Protein AF-A0A168Q2N9-F1 (afdb_monomer_lite)

pLDDT: mean 88.11, std 13.6, range [39.81, 97.75]

Secondary structure (DSSP, 8-state):
-HHHHHHHHHHHHHHHHHHHHHHHHHHHHHHHHHHHHT-SSHHHHHHHHHHHHHHHHTT-TTTSSHHHHHHHHHHHHHHHT-SSHHHHHHHHHHHHHHHHHHHHHHHHHHHHHHT-TTS-HHHHHHHHHHHHHHHHHHHHHHTT-

InterPro domains:
  IPR016024 Armadillo-type fold [SSF48371] (35-139)
  IPR019451 RNA polymerase II assembly factor Rtp1, C-terminal [PF10363] (30-141)
  IPR021133 HEAT, type 2 [PS50077] (72-110)
  IPR039600 TANGO6/Rtp1 [PTHR20959] (22-145)

Radius of gyration: 19.36 Å; chains: 1; bounding box: 58×35×47 Å

Sequence (145 aa):
LAITSYLSAQTMSGMKQTSGTSLEASKEKYRDAMKSLQDDLLPIRAHGMGMLKEMALAKDPLVSSGDGLDQLLDIFVRLVQDEDSYIYLNAVKGLSAMTDAYGNQIIKKLGDIYCDDKQKLDNRLRIGEALLQTIQRCGDALGKY

Foldseek 3Di:
DVVVVVVVVVVVVVVVVVVVVLVVVVVVLLVCLVVQCPDPDLVSVLVSLVSLLVCCVVCPVQQVDDPNVVVNLVVLLVQCQDPDPSSNVSSLVSLLSCLVRCVVVNLVVLVVVLPDPVDDPSSNVSSVVSNVSSVVSVVVVVVVD

Organism: NCBI:txid747725

Structure (mmCIF, N/CA/C/O backbone):
data_AF-A0A168Q2N9-F1
#
_entry.id   AF-A0A168Q2N9-F1
#
loop_
_atom_site.group_PDB
_atom_site.id
_atom_site.type_symbol
_atom_site.label_atom_id
_atom_site.label_alt_id
_atom_site.label_comp_id
_atom_site.label_asym_id
_atom_site.label_entity_id
_atom_site.label_seq_id
_atom_site.pdbx_PDB_ins_code
_atom_site.Cartn_x
_atom_site.Cartn_y
_atom_site.Cartn_z
_atom_site.occupancy
_atom_site.B_iso_or_equiv
_atom_site.auth_seq_id
_atom_site.auth_comp_id
_atom_site.auth_asym_id
_atom_site.auth_atom_id
_atom_site.pdbx_PDB_model_num
ATOM 1 N N . LEU A 1 1 ? -45.591 -0.885 29.416 1.00 57.22 1 LEU A N 1
ATOM 2 C CA . LEU A 1 1 ? -45.117 -1.252 28.058 1.00 57.22 1 LEU A CA 1
ATOM 3 C C . LEU A 1 1 ? -44.627 -0.052 27.231 1.00 57.22 1 LEU A C 1
ATOM 5 O O . LEU A 1 1 ? -43.678 -0.232 26.487 1.00 57.22 1 LEU A O 1
ATOM 9 N N . ALA A 1 2 ? -45.174 1.166 27.384 1.00 57.50 2 ALA A N 1
ATOM 10 C CA . ALA A 1 2 ? -44.758 2.338 26.586 1.00 57.50 2 ALA A CA 1
ATOM 11 C C . ALA A 1 2 ? -43.416 2.999 26.996 1.00 57.50 2 ALA A C 1
ATOM 13 O O . ALA A 1 2 ? -42.781 3.668 26.189 1.00 57.50 2 ALA A O 1
ATOM 14 N N . ILE A 1 3 ? -42.952 2.816 28.237 1.00 57.78 3 ILE A N 1
ATOM 15 C CA . ILE A 1 3 ? -41.708 3.451 28.723 1.00 57.78 3 ILE A CA 1
ATOM 16 C C . ILE A 1 3 ? -40.467 2.785 28.095 1.00 57.78 3 ILE A C 1
ATOM 18 O O . ILE A 1 3 ? -39.502 3.456 27.738 1.00 57.78 3 ILE A O 1
ATOM 22 N N . THR A 1 4 ? -40.518 1.470 27.871 1.00 62.56 4 THR A N 1
ATOM 23 C CA . THR A 1 4 ? -39.416 0.693 27.281 1.00 62.56 4 THR A CA 1
ATOM 24 C C . THR A 1 4 ? -39.200 1.008 25.793 1.00 62.56 4 THR A C 1
ATOM 26 O O . THR A 1 4 ? -38.063 0.986 25.320 1.00 62.56 4 THR A O 1
ATOM 29 N N . SER A 1 5 ? -40.256 1.361 25.047 1.00 60.12 5 SER A N 1
ATOM 30 C CA . SER A 1 5 ? -40.152 1.733 23.625 1.00 60.12 5 SER A CA 1
ATOM 31 C C . SER A 1 5 ? -39.552 3.127 23.412 1.00 60.12 5 SER A C 1
ATOM 33 O O . SER A 1 5 ? -38.835 3.351 22.443 1.00 60.12 5 SER A O 1
ATOM 35 N N . TYR A 1 6 ? -39.796 4.068 24.328 1.00 62.62 6 TYR A N 1
ATOM 36 C CA . TYR A 1 6 ? -39.214 5.412 24.250 1.00 62.62 6 TYR A CA 1
ATOM 37 C C . TYR A 1 6 ? -37.720 5.423 24.582 1.00 62.62 6 TYR A C 1
ATOM 39 O O . TYR A 1 6 ? -36.940 6.073 23.885 1.00 62.62 6 TYR A O 1
ATOM 47 N N . LEU A 1 7 ? -37.311 4.667 25.606 1.00 62.97 7 LEU A N 1
ATOM 48 C CA . LEU A 1 7 ? -35.903 4.575 25.992 1.00 62.97 7 LEU A CA 1
ATOM 49 C C . LEU A 1 7 ? -35.063 3.909 24.890 1.00 62.97 7 LEU A C 1
ATOM 51 O O . LEU A 1 7 ? -33.977 4.381 24.574 1.00 62.97 7 LEU A O 1
ATOM 55 N N . SER A 1 8 ? -35.600 2.864 24.250 1.00 64.62 8 SER A N 1
ATOM 56 C CA . SER A 1 8 ? -34.954 2.203 23.107 1.00 64.62 8 SER A CA 1
ATOM 57 C C . SER A 1 8 ? -34.905 3.084 21.852 1.00 64.62 8 SER A C 1
ATOM 59 O O . SER A 1 8 ? -33.919 3.055 21.123 1.00 64.62 8 SER A O 1
ATOM 61 N N . ALA A 1 9 ? -35.914 3.923 21.603 1.00 65.19 9 ALA A N 1
ATOM 62 C CA . ALA A 1 9 ? -35.878 4.878 20.495 1.00 65.19 9 ALA A CA 1
ATOM 63 C C . ALA A 1 9 ? -34.828 5.990 20.699 1.00 65.19 9 ALA A C 1
ATOM 65 O O . ALA A 1 9 ? -34.137 6.360 19.749 1.00 65.19 9 ALA A O 1
ATOM 66 N N . GLN A 1 10 ? -34.661 6.494 21.929 1.00 62.81 10 GLN A N 1
ATOM 67 C CA . GLN A 1 10 ? -33.639 7.501 22.244 1.00 62.81 10 GLN A CA 1
ATOM 68 C C . GLN A 1 10 ? -32.216 6.936 22.159 1.00 62.81 10 GLN A C 1
ATOM 70 O O . GLN A 1 10 ? -31.342 7.593 21.591 1.00 62.81 10 GLN A O 1
ATOM 75 N N . THR A 1 11 ? -31.980 5.712 22.645 1.00 64.19 11 THR A N 1
ATOM 76 C CA . THR A 1 11 ? -30.665 5.063 22.515 1.00 64.19 11 THR A CA 1
ATOM 77 C C . THR A 1 11 ? -30.327 4.759 21.057 1.00 64.19 11 THR A C 1
ATOM 79 O O . THR A 1 11 ? -29.204 5.022 20.629 1.00 64.19 11 THR A O 1
ATOM 82 N N . MET A 1 12 ? -31.299 4.309 20.254 1.00 60.88 12 MET A N 1
ATOM 83 C CA . MET A 1 12 ? -31.110 4.106 18.813 1.00 60.88 12 MET A CA 1
ATOM 84 C C . MET A 1 12 ? -30.844 5.415 18.060 1.00 60.88 12 MET A C 1
ATOM 86 O O . MET A 1 12 ? -29.996 5.431 17.172 1.00 60.88 12 MET A O 1
ATOM 90 N N . SER A 1 13 ? -31.519 6.516 18.409 1.00 61.09 13 SER A N 1
ATOM 91 C CA . SER A 1 13 ? -31.282 7.822 17.779 1.00 61.09 13 SER A CA 1
ATOM 92 C C . SER A 1 13 ? -29.897 8.383 18.117 1.00 61.09 13 SER A C 1
ATOM 94 O O . SER A 1 13 ? -29.216 8.883 17.223 1.00 61.09 13 SER A O 1
ATOM 96 N N . GLY A 1 14 ? -29.451 8.246 19.373 1.00 59.66 14 GLY A N 1
ATOM 97 C CA . GLY A 1 14 ? -28.106 8.642 19.804 1.00 59.66 14 GLY A CA 1
ATOM 98 C C . GLY A 1 14 ? -27.009 7.822 19.121 1.00 59.66 14 GLY A C 1
ATOM 99 O O . GLY A 1 14 ? -26.087 8.395 18.547 1.00 59.66 14 GLY A O 1
ATOM 100 N N . MET A 1 15 ? -27.153 6.492 19.074 1.00 59.94 15 MET A N 1
ATOM 101 C CA . MET A 1 15 ? -26.206 5.616 18.369 1.00 59.94 15 MET A CA 1
ATOM 102 C C . MET A 1 15 ? -26.124 5.930 16.875 1.00 59.94 15 MET A C 1
ATOM 104 O O . MET A 1 15 ? -25.019 5.989 16.342 1.00 59.94 15 MET A O 1
ATOM 108 N N . LYS A 1 16 ? -27.256 6.199 16.207 1.00 57.72 16 LYS A N 1
ATOM 109 C CA . LYS A 1 16 ? -27.277 6.532 14.773 1.00 57.72 16 LYS A CA 1
ATOM 110 C C . LYS A 1 16 ? -26.554 7.852 14.476 1.00 57.72 16 LYS A C 1
ATOM 112 O O . LYS A 1 16 ? -25.831 7.934 13.484 1.00 57.72 16 LYS A O 1
ATOM 117 N N . GLN A 1 17 ? -26.702 8.854 15.348 1.00 58.97 17 GLN A N 1
ATOM 118 C CA . GLN A 1 17 ? -26.008 10.142 15.240 1.00 58.97 17 GLN A CA 1
ATOM 119 C C . GLN A 1 17 ? -24.493 10.002 15.443 1.00 58.97 17 GLN A C 1
ATOM 121 O O . GLN A 1 17 ? -23.733 10.514 14.626 1.00 58.97 17 GLN A O 1
ATOM 126 N N . THR A 1 18 ? -24.045 9.258 16.460 1.00 60.19 18 THR A N 1
ATOM 127 C CA . THR A 1 18 ? -22.612 9.033 16.728 1.00 60.19 18 THR A CA 1
ATOM 128 C C . THR A 1 18 ? -21.935 8.190 15.642 1.00 60.19 18 THR A C 1
ATOM 130 O O . THR A 1 18 ? -20.803 8.471 15.254 1.00 60.19 18 THR A O 1
ATOM 133 N N . SER A 1 19 ? -22.625 7.186 15.088 1.00 61.47 19 SER A N 1
ATOM 134 C CA . SER A 1 19 ? -22.094 6.411 13.958 1.00 61.47 19 SER A CA 1
ATOM 135 C C . SER A 1 19 ? -22.023 7.223 12.659 1.00 61.47 19 SER A C 1
ATOM 137 O O . SER A 1 19 ? -21.097 7.039 11.872 1.00 61.47 19 SER A O 1
ATOM 139 N N . GLY A 1 20 ? -22.969 8.146 12.442 1.00 65.19 20 GLY A N 1
ATOM 140 C CA . GLY A 1 20 ? -22.981 9.025 11.271 1.00 65.19 20 GLY A CA 1
ATOM 141 C C . GLY A 1 20 ? -21.834 10.035 11.282 1.00 65.19 20 GLY A C 1
ATOM 142 O O . GLY A 1 20 ? -21.166 10.205 10.268 1.00 65.19 20 GLY A O 1
ATOM 143 N N . THR A 1 21 ? -21.546 10.651 12.432 1.00 75.19 21 THR A N 1
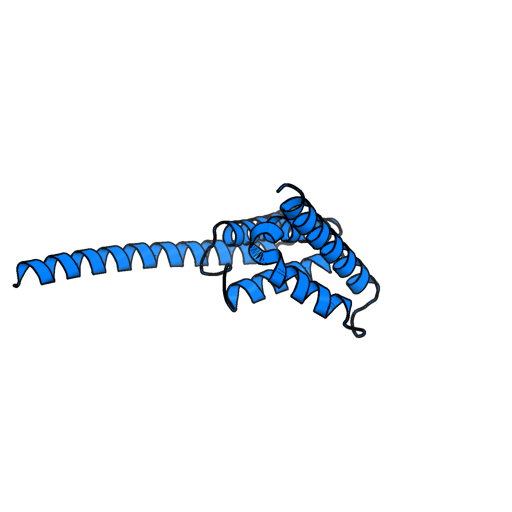ATOM 144 C CA . THR A 1 21 ? -20.426 11.600 12.558 1.00 75.19 21 THR A CA 1
ATOM 145 C C . THR A 1 21 ? -19.066 10.917 12.436 1.00 75.19 21 THR A C 1
ATOM 147 O O . THR A 1 21 ? -18.169 11.465 11.798 1.00 75.19 21 THR A O 1
ATOM 150 N N . SER A 1 22 ? -18.915 9.706 12.984 1.00 83.06 22 SER A N 1
ATOM 151 C CA . SER A 1 22 ? -17.669 8.938 12.869 1.00 83.06 22 SER A CA 1
ATOM 152 C C . SER A 1 22 ? -17.359 8.546 11.423 1.00 83.06 22 SER A C 1
ATOM 154 O O . SER A 1 22 ? -16.210 8.639 11.005 1.00 83.06 22 SER A O 1
ATOM 156 N N . LEU A 1 23 ? -18.366 8.126 10.650 1.00 87.88 23 LEU A N 1
ATOM 157 C CA . LEU A 1 23 ? -18.164 7.729 9.256 1.00 87.88 23 LEU A CA 1
ATOM 158 C C . LEU A 1 23 ? -17.815 8.925 8.361 1.00 87.88 23 LEU A C 1
ATOM 160 O O . LEU A 1 23 ? -16.971 8.801 7.476 1.00 87.88 23 LEU A O 1
ATOM 164 N N . GLU A 1 24 ? -18.447 10.080 8.579 1.00 90.75 24 GLU A N 1
ATOM 165 C CA . GLU A 1 24 ? -18.114 11.300 7.834 1.00 90.75 24 GLU A CA 1
ATOM 166 C C . GLU A 1 24 ? -16.681 11.768 8.125 1.00 90.75 24 GLU A C 1
ATOM 168 O O . GLU A 1 24 ? -15.952 12.095 7.190 1.00 90.75 24 GLU A O 1
ATOM 173 N N . ALA A 1 25 ? -16.224 11.683 9.379 1.00 91.81 25 ALA A N 1
ATOM 174 C CA . ALA A 1 25 ? -14.833 11.971 9.730 1.00 91.81 25 ALA A CA 1
ATOM 175 C C . ALA A 1 25 ? -13.840 11.014 9.037 1.00 91.81 25 ALA A C 1
ATOM 177 O O . ALA A 1 25 ? -12.812 11.455 8.519 1.00 91.81 25 ALA A O 1
ATOM 178 N N . SER A 1 26 ? -14.155 9.715 8.963 1.00 94.19 26 SER A N 1
ATOM 179 C CA . SER A 1 26 ? -13.346 8.736 8.219 1.00 94.19 26 SER A CA 1
ATOM 180 C C . SER A 1 26 ? -13.265 9.066 6.726 1.00 94.19 26 SER A C 1
ATOM 182 O O . SER A 1 26 ? -12.188 8.992 6.133 1.00 94.19 26 SER A O 1
ATOM 184 N N . LYS A 1 27 ? -14.380 9.477 6.105 1.00 95.25 27 LYS A N 1
ATOM 185 C CA . LYS A 1 27 ? -14.403 9.895 4.693 1.00 95.25 27 LYS A CA 1
ATOM 186 C C . LYS A 1 27 ? -13.583 11.156 4.451 1.00 95.25 27 LYS A C 1
ATOM 188 O O . LYS A 1 27 ? -12.872 11.226 3.451 1.00 95.25 27 LYS A O 1
ATOM 193 N N . GLU A 1 28 ? -13.676 12.139 5.342 1.00 96.19 28 GLU A N 1
ATOM 194 C CA . GLU A 1 28 ? -12.884 13.365 5.256 1.00 96.19 28 GLU A CA 1
ATOM 195 C C . GLU A 1 28 ? -11.390 13.050 5.353 1.00 96.19 28 GLU A C 1
ATOM 197 O O . GLU A 1 28 ? -10.634 13.420 4.453 1.00 96.19 28 GLU A O 1
ATOM 202 N N . LYS A 1 29 ? -10.983 12.254 6.353 1.00 96.00 29 LYS A N 1
ATOM 203 C CA . LYS A 1 29 ? -9.588 11.815 6.504 1.00 96.00 29 LYS A CA 1
ATOM 204 C C . LYS A 1 29 ? -9.100 11.050 5.272 1.00 96.00 29 LYS A C 1
ATOM 206 O O . LYS A 1 29 ? -7.990 11.300 4.805 1.00 96.00 29 LYS A O 1
ATOM 211 N N . TYR A 1 30 ? -9.920 10.159 4.710 1.00 96.56 30 TYR A N 1
ATOM 212 C CA . TYR A 1 30 ? -9.582 9.442 3.479 1.00 96.56 30 TYR A CA 1
ATOM 213 C C . TYR A 1 30 ? -9.389 10.397 2.297 1.00 96.56 30 TYR A C 1
ATOM 215 O O . TYR A 1 30 ? -8.393 10.308 1.581 1.00 96.56 30 TYR A O 1
ATOM 223 N N . ARG A 1 31 ? -10.313 11.344 2.100 1.00 97.06 31 ARG A N 1
ATOM 224 C CA . ARG A 1 31 ? -10.233 12.338 1.022 1.00 97.06 31 ARG A CA 1
ATOM 225 C C . ARG A 1 31 ? -8.967 13.182 1.139 1.00 97.06 31 ARG A C 1
ATOM 227 O O . ARG A 1 31 ? -8.297 13.413 0.134 1.00 97.06 31 ARG A O 1
ATOM 234 N N . ASP A 1 32 ? -8.633 13.611 2.348 1.00 97.62 32 ASP A N 1
ATOM 235 C CA . ASP A 1 32 ? -7.431 14.395 2.601 1.00 97.62 32 ASP A CA 1
ATOM 236 C C . ASP A 1 32 ? -6.168 13.564 2.326 1.00 97.62 32 ASP A C 1
ATOM 238 O O . ASP A 1 32 ? -5.243 14.059 1.683 1.00 97.62 32 ASP A O 1
ATOM 242 N N . ALA A 1 33 ? -6.167 12.273 2.686 1.00 97.38 33 ALA A N 1
ATOM 243 C CA . ALA A 1 33 ? -5.072 11.353 2.371 1.00 97.38 33 ALA A CA 1
ATOM 244 C C . ALA A 1 33 ? -4.859 11.228 0.854 1.00 97.38 33 ALA A C 1
ATOM 246 O O . ALA A 1 33 ? -3.733 11.320 0.361 1.00 97.38 33 ALA A O 1
ATOM 247 N N . MET A 1 34 ? -5.956 11.062 0.108 1.00 97.38 34 MET A N 1
ATOM 248 C CA . MET A 1 34 ? -5.936 10.963 -1.351 1.00 97.38 34 MET A CA 1
ATOM 249 C C . MET A 1 34 ? -5.474 12.263 -2.011 1.00 97.38 34 MET A C 1
ATOM 251 O O . MET A 1 34 ? -4.744 12.210 -2.997 1.00 97.38 34 MET A O 1
ATOM 255 N N . LYS A 1 35 ? -5.848 13.421 -1.455 1.00 97.75 35 LYS A N 1
ATOM 256 C CA . LYS A 1 35 ? -5.353 14.722 -1.918 1.00 97.75 35 LYS A CA 1
ATOM 257 C C . LYS A 1 35 ? -3.847 14.850 -1.691 1.00 97.75 35 LYS A C 1
ATOM 259 O O . LYS A 1 35 ? -3.136 15.237 -2.609 1.00 97.75 35 LYS A O 1
ATOM 264 N N . SER A 1 36 ? -3.355 14.482 -0.507 1.00 97.31 36 SER A N 1
ATOM 265 C CA . SER A 1 36 ? -1.919 14.504 -0.204 1.00 97.31 36 SER A CA 1
ATOM 266 C C . SER A 1 36 ? -1.112 13.572 -1.113 1.00 97.31 36 SER A C 1
ATOM 268 O O . SER A 1 36 ? -0.027 13.941 -1.542 1.00 97.31 36 SER A O 1
ATOM 270 N N . LEU A 1 37 ? -1.642 12.395 -1.465 1.00 95.50 37 LEU A N 1
ATOM 271 C CA . LEU A 1 37 ? -0.995 11.458 -2.396 1.00 95.50 37 LEU A CA 1
ATOM 272 C C . LEU A 1 37 ? -0.776 12.014 -3.811 1.00 95.50 37 LEU A C 1
ATOM 274 O O . LEU A 1 37 ? 0.100 11.514 -4.518 1.00 95.50 37 LEU A O 1
ATOM 278 N N . GLN A 1 38 ? -1.579 12.999 -4.217 1.00 94.81 38 GLN A N 1
ATOM 279 C CA . GLN A 1 38 ? -1.523 13.650 -5.529 1.00 94.81 38 GLN A CA 1
ATOM 280 C C . GLN A 1 38 ? -0.683 14.935 -5.529 1.00 94.81 38 GLN A C 1
ATOM 282 O O . GLN A 1 38 ? -0.608 15.598 -6.557 1.00 94.81 38 GLN A O 1
ATOM 287 N N . ASP A 1 39 ? -0.094 15.308 -4.394 1.00 96.88 39 ASP A N 1
ATOM 288 C CA . ASP A 1 39 ? 0.734 16.508 -4.284 1.00 96.88 39 ASP A CA 1
ATOM 289 C C . ASP A 1 39 ? 2.079 16.329 -5.007 1.00 96.88 39 ASP A C 1
ATOM 291 O O . ASP A 1 39 ? 2.630 15.230 -5.029 1.00 96.88 39 ASP A O 1
ATOM 295 N N . ASP A 1 40 ? 2.643 17.397 -5.566 1.00 94.19 40 ASP A N 1
ATOM 296 C CA . ASP A 1 40 ? 3.933 17.337 -6.266 1.00 94.19 40 ASP A CA 1
ATOM 297 C C . ASP A 1 40 ? 5.113 17.147 -5.297 1.00 94.19 40 ASP A C 1
ATOM 299 O O . ASP A 1 40 ? 6.166 16.613 -5.660 1.00 94.19 40 ASP A O 1
ATOM 303 N N . LEU A 1 41 ? 4.958 17.567 -4.037 1.00 96.31 41 LEU A N 1
ATOM 304 C CA . LEU A 1 41 ? 5.993 17.438 -3.025 1.00 96.31 41 LEU A CA 1
ATOM 305 C C . LEU A 1 41 ? 5.996 16.019 -2.452 1.00 96.31 41 LEU A C 1
ATOM 307 O O . LEU A 1 41 ? 5.090 15.607 -1.725 1.00 96.31 41 LEU A O 1
ATOM 311 N N . LEU A 1 42 ? 7.087 15.288 -2.698 1.00 95.12 42 LEU A N 1
ATOM 312 C CA . LEU A 1 42 ? 7.288 13.919 -2.205 1.00 95.12 42 LEU A CA 1
ATOM 313 C C . LEU A 1 42 ? 6.994 13.742 -0.699 1.00 95.12 42 LEU A C 1
ATOM 315 O O . LEU A 1 42 ? 6.344 12.755 -0.341 1.00 95.12 42 LEU A O 1
ATOM 319 N N . PRO A 1 43 ? 7.389 14.669 0.203 1.00 95.88 43 PRO A N 1
ATOM 320 C CA . PRO A 1 43 ? 7.050 14.556 1.622 1.00 95.88 43 PRO A CA 1
ATOM 321 C C . PRO A 1 43 ? 5.541 14.620 1.900 1.00 95.88 43 PRO A C 1
ATOM 323 O O . PRO A 1 43 ? 5.057 13.941 2.804 1.00 95.88 43 PRO A O 1
ATOM 326 N N . ILE A 1 44 ? 4.784 15.396 1.116 1.00 97.06 44 ILE A N 1
ATOM 327 C CA . ILE A 1 44 ? 3.325 15.499 1.252 1.00 97.06 44 ILE A CA 1
ATOM 328 C C . ILE A 1 44 ? 2.662 14.217 0.740 1.00 97.06 44 ILE A C 1
ATOM 330 O O . ILE A 1 44 ? 1.786 13.669 1.413 1.00 97.06 44 ILE A O 1
ATOM 334 N N . ARG A 1 45 ? 3.150 13.652 -0.369 1.00 97.06 45 ARG A N 1
ATOM 335 C CA . ARG A 1 45 ? 2.716 12.324 -0.833 1.00 97.06 45 ARG A CA 1
ATOM 336 C C . ARG A 1 45 ? 2.923 11.262 0.244 1.00 97.06 45 ARG A C 1
ATOM 338 O O . A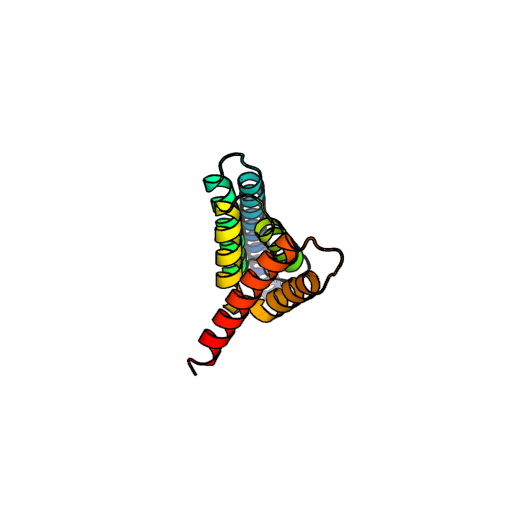RG A 1 45 ? 2.000 10.509 0.556 1.00 97.06 45 ARG A O 1
ATOM 345 N N . ALA A 1 46 ? 4.108 11.226 0.859 1.00 95.81 46 ALA A N 1
ATOM 346 C CA . ALA A 1 46 ? 4.423 10.300 1.950 1.00 95.81 46 ALA A CA 1
ATOM 347 C C . ALA A 1 46 ? 3.530 10.510 3.182 1.00 95.81 46 ALA A C 1
ATOM 349 O O . ALA A 1 46 ? 3.105 9.534 3.802 1.00 95.81 46 ALA A O 1
ATOM 350 N N . HIS A 1 47 ? 3.172 11.756 3.502 1.00 96.62 47 HIS A N 1
ATOM 351 C CA . HIS A 1 47 ? 2.187 12.049 4.543 1.00 96.62 47 HIS A CA 1
ATOM 352 C C . HIS A 1 47 ? 0.818 11.415 4.233 1.00 96.62 47 HIS A C 1
ATOM 354 O O . HIS A 1 47 ? 0.244 10.754 5.099 1.00 96.62 47 HIS A O 1
ATOM 360 N N . GLY A 1 48 ? 0.338 11.513 2.987 1.00 97.19 48 GLY A N 1
ATOM 361 C CA . GLY A 1 48 ? -0.900 10.855 2.548 1.00 97.19 48 GLY A CA 1
ATOM 362 C C . GLY A 1 48 ? -0.868 9.331 2.720 1.00 97.19 48 GLY A C 1
ATOM 363 O O . GLY A 1 48 ? -1.816 8.740 3.240 1.00 97.19 48 GLY A O 1
ATOM 364 N N . MET A 1 49 ? 0.257 8.686 2.385 1.00 96.56 49 MET A N 1
ATOM 365 C CA . MET A 1 49 ? 0.461 7.253 2.664 1.00 96.56 49 MET A CA 1
ATOM 366 C C . MET A 1 49 ? 0.390 6.950 4.163 1.00 96.56 49 MET A C 1
ATOM 368 O O . MET A 1 49 ? -0.224 5.966 4.578 1.00 96.56 49 MET A O 1
ATOM 372 N N . GLY A 1 50 ? 1.021 7.800 4.978 1.00 96.94 50 GLY A N 1
ATOM 373 C CA . GLY A 1 50 ? 1.009 7.702 6.434 1.00 96.94 50 GLY A CA 1
ATOM 374 C C . GLY A 1 50 ? -0.408 7.717 6.996 1.00 96.94 50 GLY A C 1
ATOM 375 O O . GLY A 1 50 ? -0.752 6.832 7.780 1.00 96.94 50 GLY A O 1
ATOM 376 N N . MET A 1 51 ? -1.245 8.644 6.527 1.00 97.56 51 MET A N 1
ATOM 377 C CA . MET A 1 51 ? -2.652 8.744 6.918 1.00 97.56 51 MET A CA 1
ATOM 378 C C . MET A 1 51 ? -3.444 7.479 6.576 1.00 97.56 51 MET A C 1
ATOM 380 O O . MET A 1 51 ? -4.162 6.964 7.433 1.00 97.56 51 MET A O 1
ATOM 384 N N . LEU A 1 52 ? -3.298 6.952 5.356 1.00 97.38 52 LEU A N 1
ATOM 385 C CA . LEU A 1 52 ? -3.987 5.726 4.941 1.00 97.38 52 LEU A CA 1
ATOM 386 C C . LEU A 1 52 ? -3.556 4.513 5.775 1.00 97.38 52 LEU A C 1
ATOM 388 O O . LEU A 1 52 ? -4.395 3.746 6.249 1.00 97.38 52 LEU A O 1
ATOM 392 N N . LYS A 1 53 ? -2.247 4.369 6.008 1.00 96.31 53 LYS A N 1
ATOM 393 C CA . LYS A 1 53 ? -1.684 3.334 6.884 1.00 96.31 53 LYS A CA 1
ATOM 394 C C . LYS A 1 53 ? -2.254 3.441 8.300 1.00 96.31 53 LYS A C 1
ATOM 396 O O . LYS A 1 53 ? -2.650 2.435 8.878 1.00 96.31 53 LYS A O 1
ATOM 401 N N . GLU A 1 54 ? -2.309 4.643 8.869 1.00 96.38 54 GLU A N 1
ATOM 402 C CA . GLU A 1 54 ? -2.892 4.863 10.198 1.00 96.38 54 GLU A CA 1
ATOM 403 C C . GLU A 1 54 ? -4.365 4.469 10.258 1.00 96.38 54 GLU A C 1
ATOM 405 O O . GLU A 1 54 ? -4.768 3.813 11.212 1.00 96.38 54 GLU A O 1
ATOM 410 N N . MET A 1 55 ? -5.158 4.827 9.244 1.00 96.56 55 MET A N 1
ATOM 411 C CA . MET A 1 55 ? -6.564 4.420 9.166 1.00 96.56 55 MET A CA 1
ATOM 412 C C . MET A 1 55 ? -6.700 2.893 9.141 1.00 96.56 55 MET A C 1
ATOM 414 O O . MET A 1 55 ? -7.510 2.326 9.874 1.00 96.56 55 MET A O 1
ATOM 418 N N . ALA A 1 56 ? -5.859 2.207 8.365 1.00 96.25 56 ALA A N 1
ATOM 419 C CA . ALA A 1 56 ? -5.854 0.751 8.299 1.00 96.25 56 ALA A CA 1
ATOM 420 C C . ALA A 1 56 ? -5.472 0.103 9.635 1.00 96.25 56 ALA A C 1
ATOM 422 O O . ALA A 1 56 ? -6.119 -0.854 10.066 1.00 96.25 56 ALA A O 1
ATOM 423 N N . LEU A 1 57 ? -4.445 0.621 10.313 1.00 94.88 57 LEU A N 1
ATOM 424 C CA . LEU A 1 57 ? -4.004 0.124 11.621 1.00 94.88 57 LEU A CA 1
ATOM 425 C C . LEU A 1 57 ? -5.027 0.415 12.725 1.00 94.88 57 LEU A C 1
ATOM 427 O O . LEU A 1 57 ? -5.231 -0.424 13.599 1.00 94.88 57 LEU A O 1
ATOM 431 N N . ALA A 1 58 ? -5.726 1.548 12.642 1.00 95.06 58 ALA A N 1
ATOM 432 C CA . ALA A 1 58 ? -6.830 1.906 13.530 1.00 95.06 58 ALA A CA 1
ATOM 433 C C . ALA A 1 58 ? -8.122 1.110 13.261 1.00 95.06 58 ALA A C 1
ATOM 435 O O . ALA A 1 58 ? -9.131 1.358 13.917 1.00 95.06 58 ALA A O 1
ATOM 436 N N . LYS A 1 59 ? -8.101 0.158 12.315 1.00 94.12 59 LYS A N 1
ATOM 437 C CA . LYS A 1 59 ? -9.267 -0.638 11.901 1.00 94.12 59 LYS A CA 1
ATOM 438 C C . LYS A 1 59 ? -10.446 0.232 11.452 1.00 94.12 59 LYS A C 1
ATOM 440 O O . LYS A 1 59 ? -11.601 -0.101 11.701 1.00 94.12 59 LYS A O 1
ATOM 445 N N . ASP A 1 60 ? -10.151 1.335 10.761 1.00 93.94 60 ASP A N 1
ATOM 446 C CA . ASP A 1 60 ? -11.181 2.189 10.174 1.00 93.94 60 ASP A CA 1
ATOM 447 C C . ASP A 1 60 ? -12.008 1.377 9.153 1.00 93.94 60 ASP A C 1
ATOM 449 O O . ASP A 1 60 ? -11.419 0.793 8.231 1.00 93.94 60 ASP A O 1
ATOM 453 N N . PRO A 1 61 ? -13.347 1.296 9.286 1.00 90.12 61 PRO A N 1
ATOM 454 C CA . PRO A 1 61 ? -14.191 0.480 8.412 1.00 90.12 61 PRO A CA 1
ATOM 455 C C . PRO A 1 61 ? -14.054 0.796 6.919 1.00 90.12 61 PRO A C 1
ATOM 457 O O . PRO A 1 61 ? -14.333 -0.071 6.095 1.00 90.12 61 PRO A O 1
ATOM 460 N N . LEU A 1 62 ? -13.620 2.011 6.563 1.00 92.56 62 LEU A N 1
ATOM 461 C CA . LEU A 1 62 ? -13.482 2.445 5.174 1.00 92.56 62 LEU A CA 1
ATOM 462 C C . LEU A 1 62 ? -12.334 1.723 4.454 1.00 92.56 62 LEU A C 1
ATOM 464 O O . LEU A 1 62 ? -12.433 1.476 3.257 1.00 92.56 62 LEU A O 1
ATOM 468 N N . VAL A 1 63 ? -11.263 1.359 5.169 1.00 94.00 63 VAL A N 1
ATOM 469 C CA . VAL A 1 63 ? -10.022 0.834 4.560 1.00 94.00 63 VAL A CA 1
ATOM 470 C C . VAL A 1 63 ? -9.505 -0.464 5.185 1.00 94.00 63 VAL A C 1
ATOM 472 O O . VAL A 1 63 ? -8.491 -0.999 4.750 1.00 94.00 63 VAL A O 1
ATOM 475 N N . SER A 1 64 ? -10.156 -0.978 6.230 1.00 92.06 64 SER A N 1
ATOM 476 C CA . SER A 1 64 ? -9.663 -2.139 6.988 1.00 92.06 64 SER A CA 1
ATOM 477 C C . SER A 1 64 ? -10.294 -3.477 6.598 1.00 92.06 64 SER A C 1
ATOM 479 O O . SER A 1 64 ? -9.917 -4.510 7.152 1.00 92.06 64 SER A O 1
ATOM 481 N N . SER A 1 65 ? -11.275 -3.503 5.691 1.00 91.00 65 SER A N 1
ATOM 482 C CA . SER A 1 65 ? -11.987 -4.729 5.301 1.00 91.00 65 SER A CA 1
ATOM 483 C C . SER A 1 65 ? -12.579 -4.645 3.893 1.00 91.00 65 SER A C 1
ATOM 485 O O . SER A 1 65 ? -12.793 -3.554 3.367 1.00 91.00 65 SER A O 1
ATOM 487 N N . GLY A 1 66 ? -12.865 -5.811 3.301 1.00 92.62 66 GLY A N 1
ATOM 488 C CA . GLY A 1 66 ? -13.518 -5.931 1.992 1.00 92.62 66 GLY A CA 1
ATOM 489 C C . GLY A 1 66 ? -12.798 -5.157 0.885 1.00 92.62 66 GLY A C 1
ATOM 490 O O . GLY A 1 66 ? -11.568 -5.094 0.860 1.00 92.62 66 GLY A O 1
ATOM 491 N N . ASP A 1 67 ? -13.582 -4.531 0.009 1.00 94.19 67 ASP A N 1
ATOM 492 C CA . ASP A 1 67 ? -13.085 -3.759 -1.137 1.00 94.19 67 ASP A CA 1
ATOM 493 C C . ASP A 1 67 ? -12.231 -2.553 -0.719 1.00 94.19 67 ASP A C 1
ATOM 495 O O . ASP A 1 67 ? -11.315 -2.161 -1.437 1.00 94.19 67 ASP A O 1
ATOM 499 N N . GLY A 1 68 ? -12.495 -1.971 0.455 1.00 94.69 68 GLY A N 1
ATOM 500 C CA . GLY A 1 68 ? -11.737 -0.828 0.965 1.00 94.69 68 GLY A CA 1
ATOM 501 C C . GLY A 1 68 ? -10.287 -1.183 1.293 1.00 94.69 68 GLY A C 1
ATOM 502 O O . GLY A 1 68 ? -9.368 -0.433 0.960 1.00 94.69 68 GLY A O 1
ATOM 503 N N . LEU A 1 69 ? -10.071 -2.358 1.893 1.00 95.50 69 LEU A N 1
ATOM 504 C CA . LEU A 1 69 ? -8.724 -2.883 2.119 1.00 95.50 69 LEU A CA 1
ATOM 505 C C . LEU A 1 69 ? -8.036 -3.226 0.797 1.00 95.50 69 LEU A C 1
ATOM 507 O O . LEU A 1 69 ? -6.858 -2.928 0.631 1.00 95.50 69 LEU A O 1
ATOM 511 N N . ASP A 1 70 ? -8.757 -3.828 -0.148 1.00 95.81 70 ASP A N 1
ATOM 512 C CA . ASP A 1 70 ? -8.181 -4.195 -1.442 1.00 95.81 70 ASP A CA 1
ATOM 513 C C . ASP A 1 70 ? -7.693 -2.958 -2.216 1.00 95.81 70 ASP A C 1
ATOM 515 O O . ASP A 1 70 ? -6.539 -2.914 -2.647 1.00 95.81 70 ASP A O 1
ATOM 519 N N . GLN A 1 71 ? -8.512 -1.901 -2.261 1.00 96.50 71 GLN A N 1
ATOM 520 C CA . GLN A 1 71 ? -8.152 -0.609 -2.855 1.00 96.50 71 GLN A CA 1
ATOM 521 C C . GLN A 1 71 ? -6.957 0.046 -2.161 1.00 96.50 71 GLN A C 1
ATOM 523 O O . GLN A 1 71 ? -6.066 0.581 -2.826 1.00 96.50 71 GLN A O 1
ATOM 528 N N . LEU A 1 72 ? -6.917 0.007 -0.827 1.00 96.88 72 LEU A N 1
ATOM 529 C CA . LEU A 1 72 ? -5.784 0.510 -0.060 1.00 96.88 72 LEU A CA 1
ATOM 530 C C . LEU A 1 72 ? -4.491 -0.218 -0.449 1.00 96.88 72 LEU A C 1
ATOM 532 O O . LEU A 1 72 ? -3.468 0.421 -0.707 1.00 96.88 72 LEU A O 1
ATOM 536 N N . LEU A 1 73 ? -4.525 -1.549 -0.500 1.00 96.44 73 LEU A N 1
ATOM 537 C CA . LEU A 1 73 ? -3.355 -2.343 -0.860 1.00 96.44 73 LEU A CA 1
ATOM 538 C C . LEU A 1 73 ? -2.935 -2.098 -2.315 1.00 96.44 73 LEU A C 1
ATOM 540 O O . LEU A 1 73 ? -1.740 -1.989 -2.575 1.00 96.44 73 LEU A O 1
ATOM 544 N N . ASP A 1 74 ? -3.878 -1.907 -3.239 1.00 96.50 74 ASP A N 1
ATOM 545 C CA . ASP A 1 74 ? -3.583 -1.520 -4.626 1.00 96.50 74 ASP A CA 1
ATOM 546 C C . ASP A 1 74 ? -2.912 -0.147 -4.737 1.00 96.50 74 ASP A C 1
ATOM 548 O O . ASP A 1 74 ? -2.080 0.075 -5.621 1.00 96.50 74 ASP A O 1
ATOM 552 N N . ILE A 1 75 ? -3.258 0.801 -3.862 1.00 96.94 75 ILE A N 1
ATOM 553 C CA . IL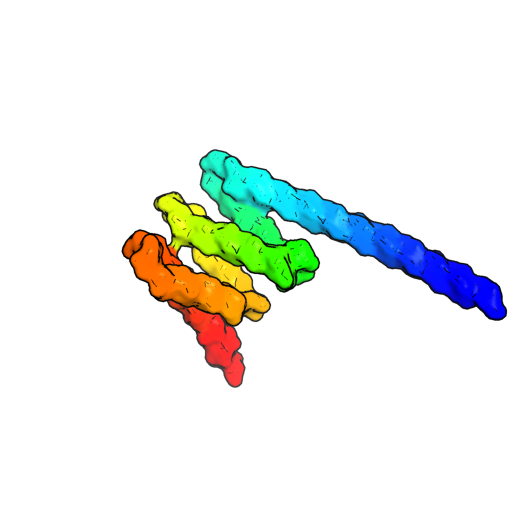E A 1 75 ? -2.548 2.083 -3.770 1.00 96.94 75 ILE A CA 1
ATOM 554 C C . ILE A 1 75 ? -1.097 1.831 -3.354 1.00 96.94 75 ILE A C 1
ATOM 556 O O . ILE A 1 75 ? -0.183 2.273 -4.047 1.00 96.94 75 ILE A O 1
ATOM 560 N N . PHE A 1 76 ? -0.870 1.090 -2.269 1.00 97.50 76 PHE A N 1
ATOM 561 C CA . PHE A 1 76 ? 0.483 0.815 -1.782 1.00 97.50 76 PHE A CA 1
ATOM 562 C C . PHE A 1 76 ? 1.333 0.042 -2.792 1.00 97.50 76 PHE A C 1
ATOM 564 O O . PHE A 1 76 ? 2.487 0.395 -3.004 1.00 97.50 76 PHE A O 1
ATOM 571 N N . VAL A 1 77 ? 0.765 -0.956 -3.466 1.00 95.88 77 VAL A N 1
ATOM 572 C CA . VAL A 1 77 ? 1.435 -1.704 -4.537 1.00 95.88 77 VAL A CA 1
ATOM 573 C C . VAL A 1 77 ? 1.887 -0.782 -5.668 1.00 95.88 77 VAL A C 1
ATOM 575 O O . VAL A 1 77 ? 3.025 -0.887 -6.121 1.00 95.88 77 VAL A O 1
ATOM 578 N N . ARG A 1 78 ? 1.031 0.147 -6.112 1.00 95.62 78 ARG A N 1
ATOM 579 C CA . ARG A 1 78 ? 1.413 1.128 -7.139 1.00 95.62 78 ARG A CA 1
ATOM 580 C C . ARG A 1 78 ? 2.552 2.025 -6.668 1.00 95.62 78 ARG A C 1
ATOM 582 O O . ARG A 1 78 ? 3.465 2.291 -7.438 1.00 95.62 78 ARG A O 1
ATOM 589 N N . LEU A 1 79 ? 2.532 2.443 -5.404 1.00 96.31 79 LEU A N 1
ATOM 590 C CA . LEU A 1 79 ? 3.590 3.270 -4.818 1.00 96.31 79 LEU A CA 1
ATOM 591 C C . LEU A 1 79 ? 4.913 2.505 -4.633 1.00 96.31 79 LEU A C 1
ATOM 593 O O . LEU A 1 79 ? 5.978 3.099 -4.741 1.00 96.31 79 LEU A O 1
ATOM 597 N N . VAL A 1 80 ? 4.874 1.185 -4.427 1.00 96.69 80 VAL A N 1
ATOM 598 C CA . VAL A 1 80 ? 6.068 0.312 -4.450 1.00 96.69 80 VAL A CA 1
ATOM 599 C C . VAL A 1 80 ? 6.693 0.239 -5.853 1.00 96.69 80 VAL A C 1
ATOM 601 O O . VAL A 1 80 ? 7.867 -0.079 -6.010 1.00 96.69 80 VAL A O 1
ATOM 604 N N . GLN A 1 81 ? 5.939 0.552 -6.900 1.00 94.56 81 GLN A N 1
ATOM 605 C CA . GLN A 1 81 ? 6.451 0.592 -8.270 1.00 94.56 81 GLN A CA 1
ATOM 606 C C . GLN A 1 81 ? 6.829 2.013 -8.718 1.00 94.56 81 GLN A C 1
ATOM 608 O O . GLN A 1 81 ? 7.202 2.200 -9.872 1.00 94.56 81 GLN A O 1
ATOM 613 N N . ASP A 1 82 ? 6.759 3.008 -7.829 1.00 95.25 82 ASP A N 1
ATOM 614 C CA . ASP A 1 82 ? 7.070 4.404 -8.149 1.00 95.25 82 ASP A CA 1
ATOM 615 C C . ASP A 1 82 ? 8.565 4.591 -8.433 1.00 95.25 82 ASP A C 1
ATOM 617 O O . ASP A 1 82 ? 9.405 4.102 -7.681 1.00 95.25 82 ASP A O 1
ATOM 621 N N . GLU A 1 83 ? 8.913 5.271 -9.528 1.00 92.75 83 GLU A N 1
ATOM 622 C CA . GLU A 1 83 ? 10.302 5.531 -9.936 1.00 92.75 83 GLU A CA 1
ATOM 623 C C . GLU A 1 83 ? 11.083 6.351 -8.903 1.00 92.75 83 GLU A C 1
ATOM 625 O O . GLU A 1 83 ? 12.307 6.232 -8.829 1.00 92.75 83 GLU A O 1
ATOM 630 N N . ASP A 1 84 ? 10.388 7.137 -8.080 1.00 95.12 84 ASP A N 1
ATOM 631 C CA . ASP A 1 84 ? 11.000 7.875 -6.993 1.00 95.12 84 ASP A CA 1
ATOM 632 C C . ASP A 1 84 ? 11.299 6.967 -5.786 1.00 95.12 84 ASP A C 1
ATOM 634 O O . ASP A 1 84 ? 10.409 6.453 -5.099 1.00 95.12 84 ASP A O 1
ATOM 638 N N . SER A 1 85 ? 12.589 6.816 -5.477 1.00 93.38 85 SER A N 1
ATOM 639 C CA . SER A 1 85 ? 13.068 5.966 -4.382 1.00 93.38 85 SER A CA 1
ATOM 640 C C . SER A 1 85 ? 12.526 6.363 -3.004 1.00 93.38 85 SER A C 1
ATOM 642 O O . SER A 1 85 ? 12.408 5.502 -2.128 1.00 93.38 85 SER A O 1
ATOM 644 N N . TYR A 1 86 ? 12.211 7.645 -2.769 1.00 95.12 86 TYR A N 1
ATOM 645 C CA . TYR A 1 86 ? 11.652 8.087 -1.491 1.00 95.12 86 TYR A CA 1
ATOM 646 C C . TYR A 1 86 ? 10.212 7.592 -1.338 1.00 95.12 86 TYR A C 1
ATOM 648 O O . TYR A 1 86 ? 9.852 7.080 -0.275 1.00 95.12 86 TYR A O 1
ATOM 656 N N . ILE A 1 87 ? 9.406 7.678 -2.395 1.00 96.88 87 ILE A N 1
ATOM 657 C CA . ILE A 1 87 ? 8.043 7.134 -2.420 1.00 96.88 87 ILE A CA 1
ATOM 658 C C . ILE A 1 87 ? 8.061 5.615 -2.275 1.00 96.88 87 ILE A C 1
ATOM 660 O O . ILE A 1 87 ? 7.406 5.089 -1.371 1.00 96.88 87 ILE A O 1
ATOM 664 N N . TYR A 1 88 ? 8.873 4.938 -3.089 1.00 95.38 88 TYR A N 1
ATOM 665 C CA . TYR A 1 88 ? 9.083 3.494 -3.028 1.00 95.38 88 TYR A CA 1
ATOM 666 C C . TYR A 1 88 ? 9.381 3.019 -1.601 1.00 95.38 88 TYR A C 1
ATOM 668 O O . TYR A 1 88 ? 8.657 2.194 -1.039 1.00 95.38 88 TYR A O 1
ATOM 676 N N . LEU A 1 89 ? 10.414 3.590 -0.971 1.00 94.38 89 LEU A N 1
ATOM 677 C CA . LEU A 1 89 ? 10.864 3.162 0.351 1.00 94.38 89 LEU A CA 1
ATOM 678 C C . LEU A 1 89 ? 9.797 3.398 1.430 1.00 94.38 89 LEU A C 1
ATOM 680 O O . LEU A 1 89 ? 9.646 2.583 2.343 1.00 94.38 89 LEU A O 1
ATOM 684 N N . ASN A 1 90 ? 9.055 4.507 1.352 1.00 96.06 90 ASN A N 1
ATOM 685 C CA . ASN A 1 90 ? 7.965 4.783 2.289 1.00 96.06 90 ASN A CA 1
ATOM 686 C C . ASN A 1 90 ? 6.775 3.834 2.084 1.00 96.06 90 ASN A C 1
ATOM 688 O O . ASN A 1 90 ? 6.178 3.396 3.070 1.00 96.06 90 ASN A O 1
ATOM 692 N N . ALA A 1 91 ? 6.469 3.456 0.842 1.00 97.06 91 ALA A N 1
ATOM 693 C CA . ALA A 1 91 ? 5.420 2.490 0.536 1.00 97.06 91 ALA A CA 1
ATOM 694 C C . ALA A 1 91 ? 5.754 1.096 1.086 1.00 97.06 91 ALA A C 1
ATOM 696 O O . ALA A 1 91 ? 4.927 0.494 1.774 1.00 97.06 91 ALA A O 1
ATOM 697 N N . VAL A 1 92 ? 6.988 0.622 0.876 1.00 95.69 92 VAL A N 1
ATOM 698 C CA . VAL A 1 92 ? 7.456 -0.663 1.423 1.00 95.69 92 VAL A CA 1
ATOM 699 C C . VAL A 1 92 ? 7.381 -0.668 2.954 1.00 95.69 92 VAL A C 1
ATOM 701 O O . VAL A 1 92 ? 6.825 -1.595 3.546 1.00 95.69 92 VAL A O 1
ATOM 704 N N . LYS A 1 93 ? 7.847 0.402 3.614 1.00 93.62 93 LYS A N 1
ATOM 705 C CA . LYS A 1 93 ? 7.731 0.553 5.077 1.00 93.62 93 LYS A CA 1
ATOM 706 C C . LYS A 1 93 ? 6.277 0.563 5.550 1.00 93.62 93 LYS A C 1
ATOM 708 O O . LYS A 1 93 ? 5.972 -0.008 6.596 1.00 93.62 93 LYS A O 1
ATOM 713 N N . GLY A 1 94 ? 5.381 1.201 4.800 1.00 94.81 94 GLY A N 1
ATOM 714 C CA . GLY A 1 94 ? 3.951 1.222 5.099 1.00 94.81 94 GLY A CA 1
ATOM 715 C C . GLY A 1 94 ? 3.311 -0.164 5.022 1.00 94.81 94 GLY A C 1
ATOM 716 O O . GLY A 1 94 ? 2.618 -0.555 5.960 1.00 94.81 94 GLY A O 1
ATOM 717 N N . LEU A 1 95 ? 3.599 -0.936 3.967 1.00 95.00 95 LEU A N 1
ATOM 718 C CA . LEU A 1 95 ? 3.161 -2.334 3.846 1.00 95.00 95 LEU A CA 1
ATOM 719 C C . LEU A 1 95 ? 3.723 -3.205 4.975 1.00 95.00 95 LEU A C 1
ATOM 721 O O . LEU A 1 95 ? 2.971 -3.939 5.619 1.00 95.00 95 LEU A O 1
ATOM 725 N N . SER A 1 96 ? 5.017 -3.072 5.276 1.00 92.56 96 SER A N 1
ATOM 726 C CA . SER A 1 96 ? 5.656 -3.797 6.380 1.00 92.56 96 SER A CA 1
ATOM 727 C C . SER A 1 96 ? 4.977 -3.492 7.723 1.00 92.56 96 SER A C 1
ATOM 729 O O . SER A 1 96 ? 4.643 -4.403 8.475 1.00 92.56 96 SER A O 1
ATOM 731 N N . ALA A 1 97 ? 4.647 -2.227 7.996 1.00 92.75 97 ALA A N 1
ATOM 732 C CA . ALA A 1 97 ? 3.930 -1.843 9.213 1.00 92.75 97 ALA A CA 1
ATOM 733 C C . ALA A 1 97 ? 2.502 -2.418 9.293 1.00 92.75 97 ALA A C 1
ATOM 735 O O . ALA A 1 97 ? 2.002 -2.681 10.382 1.00 92.75 97 ALA A O 1
ATOM 736 N N . MET A 1 98 ? 1.841 -2.623 8.151 1.00 94.19 98 MET A N 1
ATOM 737 C CA . MET A 1 98 ? 0.499 -3.212 8.065 1.00 94.19 98 MET A CA 1
ATOM 738 C C . MET A 1 98 ? 0.500 -4.747 8.071 1.00 94.19 98 MET A C 1
ATOM 740 O O . MET A 1 98 ? -0.562 -5.364 8.173 1.00 94.19 98 MET A O 1
ATOM 744 N N . THR A 1 99 ? 1.675 -5.371 7.997 1.00 92.31 99 THR A N 1
ATOM 745 C CA . THR A 1 99 ? 1.836 -6.826 7.898 1.00 92.31 99 THR A CA 1
ATOM 746 C C . THR A 1 99 ? 1.273 -7.558 9.115 1.00 92.31 99 THR A C 1
ATOM 748 O O . THR A 1 99 ? 0.603 -8.576 8.957 1.00 92.31 99 THR A O 1
ATOM 751 N N . ASP A 1 100 ? 1.445 -6.996 10.312 1.00 89.38 100 ASP A N 1
ATOM 752 C CA . ASP A 1 100 ? 0.953 -7.590 11.562 1.00 89.38 100 ASP A CA 1
ATOM 753 C C . ASP A 1 100 ? -0.590 -7.726 11.562 1.00 89.38 100 ASP A C 1
ATOM 755 O O . ASP A 1 100 ? -1.150 -8.604 12.214 1.00 89.38 100 ASP A O 1
ATOM 759 N N . ALA A 1 101 ? -1.289 -6.881 10.794 1.00 91.56 101 ALA A N 1
ATOM 760 C CA . ALA A 1 101 ? -2.747 -6.854 10.703 1.00 91.56 101 ALA A CA 1
ATOM 761 C C . ALA A 1 101 ? -3.316 -7.504 9.428 1.00 91.56 101 ALA A C 1
ATOM 763 O O . ALA A 1 101 ? -4.441 -8.005 9.471 1.00 91.56 101 ALA A O 1
ATOM 764 N N . TYR A 1 102 ? -2.583 -7.459 8.310 1.00 93.81 102 TYR A N 1
ATOM 765 C CA . TYR A 1 102 ? -3.078 -7.816 6.970 1.00 93.81 102 TYR A CA 1
ATOM 766 C C . TYR A 1 102 ? -2.090 -8.671 6.156 1.00 93.81 102 TYR A C 1
ATOM 768 O O . TYR A 1 102 ? -2.177 -8.737 4.928 1.00 93.81 102 TYR A O 1
ATOM 776 N N . GLY A 1 103 ? -1.130 -9.325 6.820 1.00 92.19 103 GLY A N 1
ATOM 777 C CA . GLY A 1 103 ? -0.010 -10.021 6.178 1.00 92.19 103 GLY A CA 1
ATOM 778 C C . GLY A 1 103 ? -0.431 -11.015 5.097 1.00 92.19 103 GLY A C 1
ATOM 779 O O . GLY A 1 103 ? 0.113 -10.980 4.000 1.00 92.19 103 GLY A O 1
ATOM 780 N N . ASN A 1 104 ? -1.464 -11.828 5.338 1.00 92.31 104 ASN A N 1
ATOM 781 C CA . ASN A 1 104 ? -1.952 -12.787 4.339 1.00 92.31 104 ASN A CA 1
ATOM 782 C C . ASN A 1 104 ? -2.451 -12.106 3.053 1.00 92.31 104 ASN A C 1
ATOM 784 O O . ASN A 1 104 ? -2.177 -12.593 1.957 1.00 92.31 104 ASN A O 1
ATOM 788 N N . GLN A 1 105 ? -3.174 -10.986 3.170 1.00 94.75 105 GLN A N 1
ATOM 789 C CA . GLN A 1 105 ? -3.682 -10.251 2.008 1.00 94.75 105 GLN A CA 1
ATOM 790 C C . GLN A 1 105 ? -2.536 -9.579 1.245 1.00 94.75 105 GLN A C 1
ATOM 792 O O . GLN A 1 105 ? -2.498 -9.641 0.016 1.00 94.75 105 GLN A O 1
ATOM 797 N N . ILE A 1 106 ? -1.579 -8.996 1.975 1.00 95.44 106 ILE A N 1
ATOM 798 C CA . ILE A 1 106 ? -0.396 -8.342 1.403 1.00 95.44 106 ILE A CA 1
ATOM 799 C C . ILE A 1 106 ? 0.480 -9.363 0.667 1.00 95.44 106 ILE A C 1
ATOM 801 O O . ILE A 1 106 ? 0.795 -9.157 -0.502 1.00 95.44 106 ILE A O 1
ATOM 805 N N . ILE A 1 107 ? 0.825 -10.483 1.312 1.00 95.06 107 ILE A N 1
ATOM 806 C CA . ILE A 1 107 ? 1.653 -11.550 0.729 1.00 95.06 107 ILE A CA 1
ATOM 807 C C . ILE A 1 107 ? 1.003 -12.097 -0.537 1.00 95.06 107 ILE A C 1
ATOM 809 O O . ILE A 1 107 ? 1.679 -12.226 -1.554 1.00 95.06 107 ILE A O 1
ATOM 813 N N . LYS A 1 108 ? -0.306 -12.381 -0.497 1.00 94.75 108 LYS A N 1
ATOM 814 C CA . LYS A 1 108 ? -1.030 -12.879 -1.668 1.00 94.75 108 LYS A CA 1
ATOM 815 C C . LYS A 1 108 ? -0.950 -11.884 -2.828 1.00 94.75 108 LYS A C 1
ATOM 817 O O . LYS A 1 108 ? -0.522 -12.259 -3.911 1.00 94.75 108 LYS A O 1
ATOM 822 N N . LYS A 1 109 ? -1.286 -10.612 -2.587 1.00 94.94 109 LYS A N 1
ATOM 823 C CA . LYS A 1 109 ? -1.303 -9.584 -3.638 1.00 94.94 109 LYS A CA 1
ATOM 824 C C . LYS A 1 109 ? 0.091 -9.326 -4.223 1.00 94.94 109 LYS A C 1
ATOM 826 O O . LYS A 1 109 ? 0.236 -9.255 -5.438 1.00 94.94 109 LYS A O 1
ATOM 831 N N . LEU A 1 110 ? 1.124 -9.224 -3.382 1.00 95.88 110 LEU A N 1
ATOM 832 C CA . LEU A 1 110 ? 2.505 -9.062 -3.851 1.00 95.88 110 LEU A CA 1
ATOM 833 C C . LEU A 1 110 ? 2.995 -10.304 -4.610 1.00 95.88 110 LEU A C 1
ATOM 835 O O . LEU A 1 110 ? 3.659 -10.163 -5.633 1.00 95.88 110 LEU A O 1
ATOM 839 N N . GLY A 1 111 ? 2.644 -11.507 -4.147 1.00 95.81 111 GLY A N 1
ATOM 840 C CA . GLY A 1 111 ? 2.980 -12.765 -4.813 1.00 95.81 111 GLY A CA 1
ATOM 841 C C . GLY A 1 111 ? 2.350 -12.889 -6.200 1.00 95.81 111 GLY A C 1
ATOM 842 O O . GLY A 1 111 ? 3.049 -13.226 -7.155 1.00 95.81 111 GLY A O 1
ATOM 843 N N . ASP A 1 112 ? 1.067 -12.542 -6.331 1.00 95.12 112 ASP A N 1
ATOM 844 C CA . ASP A 1 112 ? 0.351 -12.556 -7.612 1.00 95.12 112 ASP A CA 1
ATOM 845 C C . ASP A 1 112 ? 1.035 -11.634 -8.642 1.00 95.12 112 ASP A C 1
ATOM 847 O O . ASP A 1 112 ? 1.203 -12.006 -9.802 1.00 95.12 112 ASP A O 1
ATOM 851 N N . ILE A 1 113 ? 1.506 -10.458 -8.210 1.00 94.56 113 ILE A N 1
ATOM 852 C CA . ILE A 1 113 ? 2.204 -9.491 -9.075 1.00 94.56 113 ILE A CA 1
ATOM 853 C C . ILE A 1 113 ? 3.638 -9.932 -9.380 1.00 94.56 113 ILE A C 1
ATOM 855 O O . ILE A 1 113 ? 4.122 -9.748 -10.494 1.00 94.56 113 ILE A O 1
ATOM 859 N N . TYR A 1 114 ? 4.336 -10.522 -8.411 1.00 95.56 114 TYR A N 1
ATOM 860 C CA . TYR A 1 114 ? 5.702 -11.015 -8.598 1.00 95.56 114 TYR A CA 1
ATOM 861 C C . TYR A 1 114 ? 5.785 -12.130 -9.655 1.00 95.56 114 TYR A C 1
ATOM 863 O O . TYR A 1 114 ? 6.747 -12.198 -10.434 1.00 95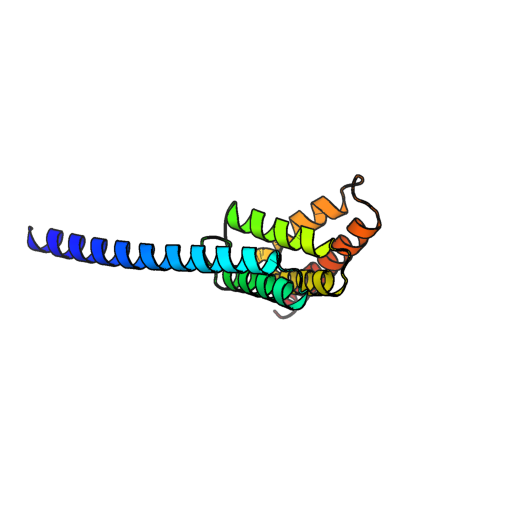.56 114 TYR A O 1
ATOM 871 N N . CYS A 1 115 ? 4.765 -12.992 -9.683 1.00 94.81 115 CYS A N 1
ATOM 872 C CA . CYS A 1 115 ? 4.628 -14.104 -10.619 1.00 94.81 115 CYS A CA 1
ATOM 873 C C . CYS A 1 115 ? 4.069 -13.693 -11.992 1.00 94.81 115 CYS A C 1
ATOM 875 O O . CYS A 1 115 ? 4.052 -14.522 -12.900 1.00 94.81 115 CYS A O 1
ATOM 877 N N . ASP A 1 116 ? 3.617 -12.448 -12.170 1.00 94.56 116 ASP A N 1
ATOM 878 C CA . ASP A 1 116 ? 3.099 -11.968 -13.450 1.00 94.56 116 ASP A CA 1
ATOM 879 C C . ASP A 1 116 ? 4.246 -11.647 -14.422 1.00 94.56 116 ASP A C 1
ATOM 881 O O . ASP A 1 116 ? 4.940 -10.633 -14.311 1.00 94.56 116 ASP A O 1
ATOM 885 N N . ASP A 1 117 ? 4.424 -12.508 -15.425 1.00 90.75 117 ASP A N 1
ATOM 886 C CA . ASP A 1 117 ? 5.445 -12.351 -16.465 1.00 90.75 117 ASP A CA 1
ATOM 887 C C . ASP A 1 117 ? 5.214 -11.146 -17.389 1.00 90.75 117 ASP A C 1
ATOM 889 O O . ASP A 1 117 ? 6.109 -10.775 -18.151 1.00 90.75 117 ASP A O 1
ATOM 893 N N . LYS A 1 118 ? 4.045 -10.493 -17.320 1.00 93.44 118 LYS A N 1
ATOM 894 C CA . LYS A 1 118 ? 3.786 -9.235 -18.037 1.00 93.44 118 LYS A CA 1
ATOM 895 C C . LYS A 1 118 ? 4.396 -8.024 -17.331 1.00 93.44 118 LYS A C 1
ATOM 897 O O . LYS A 1 118 ? 4.517 -6.964 -17.950 1.00 93.44 118 LYS A O 1
ATOM 902 N N . GLN A 1 119 ? 4.775 -8.149 -16.058 1.00 90.75 119 GLN A N 1
ATOM 903 C CA . GLN A 1 119 ? 5.428 -7.073 -15.321 1.00 90.75 119 GLN A CA 1
ATOM 904 C C . GLN A 1 119 ? 6.862 -6.865 -15.809 1.00 90.75 119 GLN A C 1
ATOM 906 O O . GLN A 1 119 ? 7.610 -7.813 -16.060 1.00 90.75 119 GLN A O 1
ATOM 911 N N . LYS A 1 120 ? 7.285 -5.599 -15.877 1.00 93.56 120 LYS A N 1
ATOM 912 C CA . LYS A 1 120 ? 8.690 -5.255 -16.130 1.00 93.56 120 LYS A CA 1
ATOM 913 C C . LYS A 1 120 ? 9.577 -5.847 -15.031 1.00 93.56 120 LYS A C 1
ATOM 915 O O . LYS A 1 120 ? 9.184 -5.869 -13.866 1.00 93.56 120 LYS A O 1
ATOM 920 N N . LEU A 1 121 ? 10.796 -6.254 -15.391 1.00 93.12 121 LEU A N 1
ATOM 921 C CA . LEU A 1 121 ? 11.749 -6.844 -14.445 1.00 93.12 121 LEU A CA 1
ATOM 922 C C . LEU A 1 121 ? 11.984 -5.949 -13.218 1.00 93.12 121 LEU A C 1
ATOM 924 O O . LEU A 1 121 ? 11.940 -6.447 -12.101 1.00 93.12 121 LEU A O 1
ATOM 928 N N . ASP A 1 122 ? 12.161 -4.641 -13.414 1.00 92.44 122 ASP A N 1
ATOM 929 C CA . ASP A 1 122 ? 12.369 -3.690 -12.312 1.00 92.44 122 ASP A CA 1
ATOM 930 C C . ASP A 1 122 ? 11.184 -3.674 -11.327 1.00 92.44 122 ASP A C 1
ATOM 932 O O . ASP A 1 122 ? 11.372 -3.774 -10.115 1.00 92.44 122 ASP A O 1
ATOM 936 N N . ASN A 1 123 ? 9.948 -3.687 -11.841 1.00 93.00 123 ASN A N 1
ATOM 937 C CA . ASN A 1 123 ? 8.745 -3.777 -11.009 1.00 93.0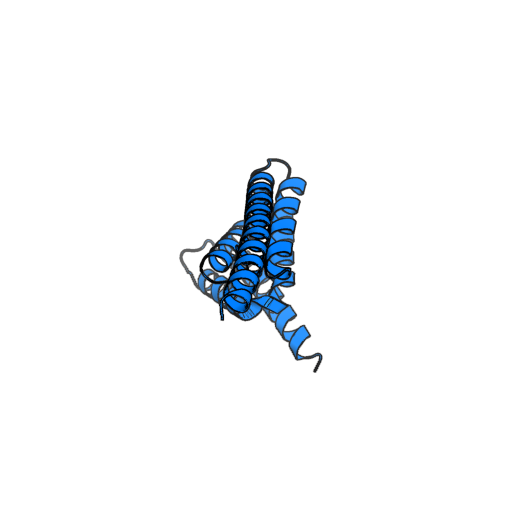0 123 ASN A CA 1
ATOM 938 C C . ASN A 1 123 ? 8.707 -5.097 -10.232 1.00 93.00 123 ASN A C 1
ATOM 940 O O . ASN A 1 123 ? 8.403 -5.099 -9.041 1.00 93.00 123 ASN A O 1
ATOM 944 N N . ARG A 1 124 ? 9.041 -6.220 -10.883 1.00 94.94 124 ARG A N 1
ATOM 945 C CA . ARG A 1 124 ? 9.102 -7.532 -10.219 1.00 94.94 124 ARG A CA 1
ATOM 946 C C . ARG A 1 124 ? 10.152 -7.550 -9.112 1.00 94.94 124 ARG A C 1
ATOM 948 O O . ARG A 1 124 ? 9.894 -8.126 -8.061 1.00 94.94 124 ARG A O 1
ATOM 955 N N . LEU A 1 125 ? 11.299 -6.899 -9.306 1.00 94.94 125 LEU A N 1
ATOM 956 C CA . LEU A 1 125 ? 12.341 -6.795 -8.283 1.00 94.94 125 LEU A CA 1
ATOM 957 C C . LEU A 1 125 ? 11.871 -5.979 -7.073 1.00 94.94 125 LEU A C 1
ATOM 959 O O . LEU A 1 125 ? 11.989 -6.459 -5.948 1.00 94.94 125 LEU A O 1
ATOM 963 N N . ARG A 1 126 ? 11.260 -4.808 -7.291 1.00 95.56 126 ARG A N 1
ATOM 964 C CA . ARG A 1 126 ? 10.703 -3.968 -6.211 1.00 95.56 126 ARG A CA 1
ATOM 965 C C . ARG A 1 126 ? 9.597 -4.671 -5.430 1.00 95.56 126 ARG A C 1
ATOM 967 O O . ARG A 1 126 ? 9.571 -4.641 -4.202 1.00 95.56 126 ARG A O 1
ATOM 974 N N . ILE A 1 127 ? 8.699 -5.356 -6.138 1.00 96.50 127 ILE A N 1
ATOM 975 C CA . ILE A 1 127 ? 7.645 -6.166 -5.517 1.00 96.50 127 ILE A CA 1
ATOM 976 C C . ILE A 1 127 ? 8.250 -7.341 -4.741 1.00 96.50 127 ILE A C 1
ATOM 978 O O . ILE A 1 127 ? 7.812 -7.621 -3.627 1.00 96.50 127 ILE A O 1
ATOM 982 N N . GLY A 1 128 ? 9.274 -7.999 -5.289 1.00 95.69 128 GLY A N 1
ATOM 983 C CA . GLY A 1 128 ? 9.997 -9.080 -4.620 1.00 95.69 128 GLY A CA 1
ATOM 984 C C . GLY A 1 128 ? 10.674 -8.624 -3.327 1.00 95.69 128 GLY A C 1
ATOM 985 O O . GLY A 1 128 ? 10.602 -9.325 -2.320 1.00 95.69 128 GLY A O 1
ATOM 986 N N . GLU A 1 129 ? 11.268 -7.430 -3.316 1.00 94.62 129 GLU A N 1
ATOM 987 C CA . GLU A 1 129 ? 11.837 -6.836 -2.105 1.00 94.62 129 GLU A CA 1
ATOM 988 C C . GLU A 1 129 ? 10.751 -6.528 -1.065 1.00 94.62 129 GLU A C 1
ATOM 990 O O . GLU A 1 129 ? 10.885 -6.912 0.099 1.00 94.62 129 GLU A O 1
ATOM 995 N N . ALA A 1 130 ? 9.641 -5.908 -1.476 1.00 95.31 130 ALA A N 1
ATOM 996 C CA . ALA A 1 130 ? 8.515 -5.646 -0.582 1.00 95.31 130 ALA A CA 1
ATOM 997 C C . ALA A 1 130 ? 7.938 -6.944 0.015 1.00 95.31 130 ALA A C 1
ATOM 999 O O . ALA A 1 130 ? 7.616 -7.004 1.207 1.00 95.31 130 ALA A O 1
ATOM 1000 N N . LEU A 1 131 ? 7.848 -8.003 -0.796 1.00 95.19 131 LEU A N 1
ATOM 1001 C CA . LEU A 1 131 ? 7.389 -9.324 -0.377 1.00 95.19 131 LEU A CA 1
ATOM 1002 C C . LEU A 1 131 ? 8.355 -9.953 0.633 1.00 95.19 131 LEU A C 1
ATOM 1004 O O . LEU A 1 131 ? 7.912 -10.443 1.670 1.00 95.19 131 LEU A O 1
ATOM 1008 N N . LEU A 1 132 ? 9.663 -9.890 0.373 1.00 94.25 132 LEU A N 1
ATOM 1009 C CA . LEU A 1 132 ? 10.688 -10.381 1.291 1.00 94.25 132 LEU A CA 1
ATOM 1010 C C . LEU A 1 132 ? 10.602 -9.676 2.651 1.00 94.25 132 LEU A C 1
ATOM 1012 O O . LEU A 1 132 ? 10.564 -10.350 3.679 1.00 94.25 132 LEU A O 1
ATOM 1016 N N . GLN A 1 133 ? 10.506 -8.344 2.661 1.00 92.19 133 GLN A N 1
ATOM 1017 C CA . GLN A 1 133 ? 10.382 -7.569 3.901 1.00 92.19 133 GLN A CA 1
ATOM 1018 C C . GLN A 1 133 ? 9.091 -7.902 4.666 1.00 92.19 133 GLN A C 1
ATOM 1020 O O . GLN A 1 133 ? 9.100 -7.996 5.894 1.00 92.19 133 GLN A O 1
ATOM 1025 N N . THR A 1 134 ? 7.986 -8.130 3.952 1.00 90.94 134 THR A N 1
ATOM 1026 C CA . THR A 1 134 ? 6.707 -8.566 4.539 1.00 90.94 134 THR A CA 1
ATOM 1027 C C . THR A 1 134 ? 6.844 -9.949 5.187 1.00 90.94 134 THR A C 1
ATOM 1029 O O . THR A 1 134 ? 6.464 -10.136 6.340 1.00 90.94 134 THR A O 1
ATOM 1032 N N . ILE A 1 135 ? 7.441 -10.920 4.490 1.00 90.38 135 ILE A N 1
ATOM 1033 C CA . ILE A 1 135 ? 7.636 -12.282 5.009 1.00 90.38 135 ILE A CA 1
ATOM 1034 C C . ILE A 1 135 ? 8.570 -12.284 6.222 1.00 90.38 135 ILE A C 1
ATOM 1036 O O . ILE A 1 135 ? 8.267 -12.938 7.218 1.00 90.38 135 ILE A O 1
ATOM 1040 N N . GLN A 1 136 ? 9.677 -11.538 6.168 1.00 89.50 136 GLN A N 1
ATOM 1041 C CA . GLN A 1 136 ? 10.595 -11.391 7.301 1.00 89.50 136 GLN A CA 1
ATOM 1042 C C . GLN A 1 136 ? 9.875 -10.816 8.522 1.00 89.50 136 GLN A C 1
ATOM 1044 O O . GLN A 1 136 ? 9.992 -11.359 9.617 1.00 89.50 136 GLN A O 1
ATOM 1049 N N . ARG A 1 137 ? 9.044 -9.785 8.324 1.00 87.31 137 ARG A N 1
ATOM 1050 C CA . ARG A 1 137 ? 8.239 -9.193 9.395 1.00 87.31 137 ARG A CA 1
ATOM 1051 C C . ARG A 1 137 ? 7.239 -10.187 9.996 1.00 87.31 137 ARG A C 1
ATOM 1053 O O . ARG A 1 137 ? 7.131 -10.261 11.218 1.00 87.31 137 ARG A O 1
ATOM 1060 N N . CYS A 1 138 ? 6.554 -10.978 9.166 1.00 83.31 138 CYS A N 1
ATOM 1061 C CA . CYS A 1 138 ? 5.696 -12.072 9.633 1.00 83.31 138 CYS A CA 1
ATOM 1062 C C . CYS A 1 138 ? 6.483 -13.121 10.435 1.00 83.31 138 CYS A C 1
ATOM 1064 O O . CYS A 1 138 ? 6.021 -13.570 11.482 1.00 83.31 138 CYS A O 1
ATOM 1066 N N . GLY A 1 139 ? 7.665 -13.511 9.952 1.00 80.00 139 GLY A N 1
ATOM 1067 C CA . GLY A 1 139 ? 8.541 -14.480 10.610 1.00 80.00 139 GLY A CA 1
ATOM 1068 C C . GLY A 1 139 ? 9.025 -14.000 11.977 1.00 80.00 139 GLY A C 1
ATOM 1069 O O . GLY A 1 139 ? 8.930 -14.743 12.947 1.00 80.00 139 GLY A O 1
ATOM 1070 N N . ASP A 1 140 ? 9.446 -12.740 12.085 1.00 74.69 140 ASP A N 1
ATOM 1071 C CA . ASP A 1 140 ? 9.850 -12.118 13.353 1.00 74.69 140 ASP A CA 1
ATOM 1072 C C . ASP A 1 140 ? 8.692 -11.990 14.350 1.00 74.69 140 ASP A C 1
ATOM 1074 O O . ASP A 1 140 ? 8.913 -11.975 15.562 1.00 74.69 140 ASP A O 1
ATOM 1078 N N . ALA A 1 141 ? 7.456 -11.858 13.862 1.00 64.25 141 ALA A N 1
ATOM 1079 C CA . ALA A 1 141 ? 6.269 -11.858 14.710 1.00 64.25 141 ALA A CA 1
ATOM 1080 C C . ALA A 1 141 ? 5.953 -13.264 15.251 1.00 64.25 141 ALA A C 1
ATOM 1082 O O . ALA A 1 141 ? 5.521 -13.389 16.3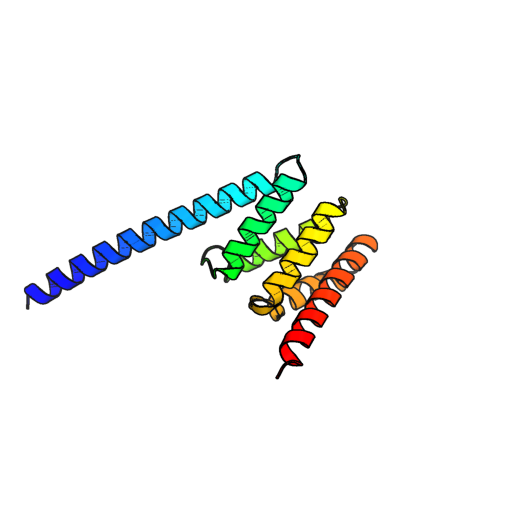95 1.00 64.25 141 ALA A O 1
ATOM 1083 N N . LEU A 1 142 ? 6.202 -14.312 14.458 1.00 58.94 142 LEU A N 1
ATOM 1084 C CA . LEU A 1 142 ? 5.971 -15.709 14.838 1.00 58.94 142 LEU A CA 1
ATOM 1085 C C . LEU A 1 142 ? 7.099 -16.293 15.700 1.00 58.94 142 LEU A C 1
ATOM 1087 O O . LEU A 1 142 ? 6.813 -16.995 16.658 1.00 58.94 142 LEU A O 1
ATOM 1091 N N . GLY A 1 143 ? 8.364 -15.977 15.408 1.00 54.06 143 GLY A N 1
ATOM 1092 C CA . GLY A 1 143 ? 9.534 -16.490 16.137 1.00 54.06 143 GLY A CA 1
ATOM 1093 C C . GLY A 1 143 ? 9.736 -15.900 17.538 1.00 54.06 143 GLY A C 1
ATOM 1094 O O . GLY A 1 143 ? 10.697 -16.256 18.216 1.00 54.06 143 GLY A O 1
ATOM 1095 N N . LYS A 1 144 ? 8.865 -14.977 17.968 1.00 52.31 144 LYS A N 1
ATOM 1096 C CA . LYS A 1 144 ? 8.850 -14.388 19.320 1.00 52.31 144 LYS A CA 1
ATOM 1097 C C . LYS A 1 144 ? 7.966 -15.143 20.321 1.00 52.31 144 LYS A C 1
ATOM 1099 O O . LYS A 1 144 ? 7.905 -14.724 21.478 1.00 52.31 144 LYS A O 1
ATOM 1104 N N . TYR A 1 145 ? 7.303 -16.212 19.890 1.00 39.81 145 TYR A N 1
ATOM 1105 C CA . TYR A 1 145 ? 6.510 -17.127 20.715 1.00 39.81 145 TYR A CA 1
ATOM 1106 C C . TYR A 1 145 ? 7.097 -18.537 20.644 1.00 39.81 145 TYR A C 1
ATOM 1108 O O . TYR A 1 145 ? 6.916 -19.276 21.636 1.00 39.81 145 TYR A O 1
#